Protein AF-A0A094DH27-F1 (afdb_monomer)

Structure (mmCIF, N/CA/C/O backbone):
data_AF-A0A094DH27-F1
#
_entry.id   AF-A0A094DH27-F1
#
loop_
_atom_site.group_PDB
_atom_site.id
_atom_site.type_symbol
_atom_site.label_atom_id
_atom_site.label_alt_id
_atom_site.label_comp_id
_atom_site.label_asym_id
_atom_site.label_entity_id
_atom_site.label_seq_id
_atom_site.pdbx_PDB_ins_code
_atom_site.Cartn_x
_atom_site.Cartn_y
_atom_site.Cartn_z
_atom_site.occupancy
_atom_site.B_iso_or_equiv
_atom_site.auth_seq_id
_atom_site.auth_comp_id
_atom_site.auth_asym_id
_atom_site.auth_atom_id
_atom_site.pdbx_PDB_model_num
ATOM 1 N N . MET A 1 1 ? -15.704 -3.553 15.767 1.00 79.25 1 MET A N 1
ATOM 2 C CA . MET A 1 1 ? -14.938 -3.290 14.537 1.00 79.25 1 MET A CA 1
ATOM 3 C C . MET A 1 1 ? -15.810 -3.689 13.366 1.00 79.25 1 MET A C 1
ATOM 5 O O . MET A 1 1 ? -16.264 -4.827 13.352 1.00 79.25 1 MET A O 1
ATOM 9 N N . ASP A 1 2 ? -16.119 -2.761 12.466 1.00 86.00 2 ASP A N 1
ATOM 10 C CA . ASP A 1 2 ? -16.898 -3.053 11.261 1.00 86.00 2 ASP A CA 1
ATOM 11 C C . ASP A 1 2 ? -15.941 -3.419 10.120 1.00 86.00 2 ASP A C 1
ATOM 13 O O . ASP A 1 2 ? -15.356 -2.553 9.475 1.00 86.00 2 ASP A O 1
ATOM 17 N N . LEU A 1 3 ? -15.739 -4.721 9.911 1.00 86.19 3 LEU A N 1
ATOM 18 C CA . LEU A 1 3 ? -14.831 -5.225 8.877 1.00 86.19 3 LEU A CA 1
ATOM 19 C C . LEU A 1 3 ? -15.380 -5.027 7.457 1.00 86.19 3 LEU A C 1
ATOM 21 O O . LEU A 1 3 ? -14.621 -5.174 6.507 1.00 86.19 3 LEU A O 1
ATOM 25 N N . SER A 1 4 ? -16.661 -4.664 7.294 1.00 90.38 4 SER A N 1
ATOM 26 C CA . SER A 1 4 ? -17.235 -4.375 5.971 1.00 90.38 4 SER A CA 1
ATOM 27 C C . SER A 1 4 ? -16.640 -3.122 5.318 1.00 90.38 4 SER A C 1
ATOM 29 O O . SER A 1 4 ? -16.800 -2.916 4.118 1.00 90.38 4 SER A O 1
ATOM 31 N N . GLN A 1 5 ? -15.929 -2.301 6.098 1.00 89.31 5 GLN A N 1
ATOM 32 C CA . GLN A 1 5 ? -15.210 -1.125 5.614 1.00 89.31 5 GLN A CA 1
ATOM 33 C C . GLN A 1 5 ? -13.877 -1.470 4.930 1.00 89.31 5 GLN A C 1
ATOM 35 O O . GLN A 1 5 ? -13.289 -0.603 4.286 1.00 89.31 5 GLN A O 1
ATOM 40 N N . LEU A 1 6 ? -13.381 -2.703 5.088 1.00 93.69 6 LEU A N 1
ATOM 41 C CA . LEU A 1 6 ? -12.134 -3.148 4.473 1.00 93.69 6 LEU A CA 1
ATOM 42 C C . LEU A 1 6 ? -12.354 -3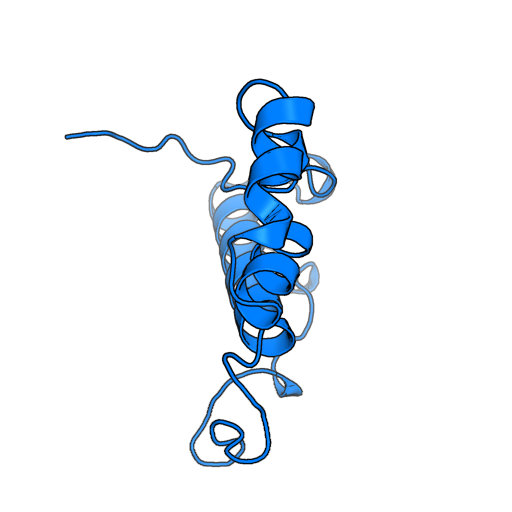.559 3.010 1.00 93.69 6 LEU A C 1
ATOM 44 O O . LEU A 1 6 ? -13.396 -4.128 2.679 1.00 93.69 6 LEU A O 1
ATOM 48 N N . PRO A 1 7 ? -11.372 -3.319 2.126 1.00 93.31 7 PRO A N 1
ATOM 49 C CA . PRO A 1 7 ? -11.434 -3.784 0.751 1.00 93.31 7 PRO A CA 1
ATOM 50 C C . PRO A 1 7 ? -11.402 -5.315 0.703 1.00 93.31 7 PRO A C 1
ATOM 52 O O . PRO A 1 7 ? -10.628 -5.957 1.418 1.00 93.31 7 PRO A O 1
ATOM 55 N N . ASP A 1 8 ? -12.203 -5.905 -0.183 1.00 95.25 8 ASP A N 1
ATOM 56 C CA . ASP A 1 8 ? -12.104 -7.332 -0.477 1.00 95.25 8 ASP A CA 1
ATOM 57 C C . ASP A 1 8 ? -10.857 -7.601 -1.328 1.00 95.25 8 ASP A C 1
ATOM 59 O O . ASP A 1 8 ? -10.791 -7.243 -2.505 1.00 95.25 8 ASP A O 1
ATOM 63 N N . ILE A 1 9 ? -9.862 -8.241 -0.715 1.00 95.94 9 ILE A N 1
ATOM 64 C CA . ILE A 1 9 ? -8.613 -8.640 -1.373 1.00 95.94 9 ILE A CA 1
ATOM 65 C C . ILE A 1 9 ? -8.555 -10.143 -1.666 1.00 95.94 9 ILE A C 1
ATOM 67 O O . ILE A 1 9 ? -7.491 -10.656 -2.008 1.00 95.94 9 ILE A O 1
ATOM 71 N N . THR A 1 10 ? -9.660 -10.883 -1.523 1.00 94.56 10 THR A N 1
ATOM 72 C CA . THR A 1 10 ? -9.661 -12.356 -1.559 1.00 94.56 10 THR A CA 1
ATOM 73 C C . THR A 1 10 ? -9.040 -12.920 -2.838 1.00 94.56 10 THR A C 1
ATOM 75 O O . THR A 1 10 ? -8.258 -13.868 -2.770 1.00 94.56 10 THR A O 1
ATOM 78 N N . SER A 1 11 ? -9.314 -12.303 -3.989 1.00 94.31 11 SER A N 1
ATOM 79 C CA . SER A 1 11 ? -8.757 -12.690 -5.295 1.00 94.31 11 SER A CA 1
ATOM 80 C C . SER A 1 11 ? -7.256 -12.392 -5.456 1.00 94.31 11 SER A C 1
ATOM 82 O O . SER A 1 11 ? -6.602 -12.927 -6.354 1.00 94.31 11 SER A O 1
ATOM 84 N N . LEU A 1 12 ? -6.693 -11.547 -4.590 1.00 95.25 12 LEU A N 1
ATOM 85 C CA . LEU A 1 12 ? -5.288 -11.136 -4.598 1.00 95.25 12 LEU A CA 1
ATOM 86 C C . LEU A 1 12 ? -4.436 -11.943 -3.613 1.00 95.25 12 LEU A C 1
ATOM 88 O O . LEU A 1 12 ? -3.211 -11.917 -3.705 1.00 95.25 12 LEU A O 1
ATOM 92 N N . LEU A 1 13 ? -5.062 -12.669 -2.684 1.00 95.19 13 LEU A N 1
ATOM 93 C CA . LEU A 1 13 ? -4.348 -13.455 -1.688 1.00 95.19 13 LEU A CA 1
ATOM 94 C C . LEU A 1 13 ? -3.673 -14.668 -2.321 1.00 95.19 13 LEU A C 1
ATOM 96 O O . LEU A 1 13 ? -4.310 -15.453 -3.023 1.00 95.19 13 LEU A O 1
ATOM 100 N N . VAL A 1 14 ? -2.395 -14.844 -1.993 1.00 92.62 14 VAL A N 1
ATOM 101 C CA . VAL A 1 14 ? -1.631 -16.039 -2.350 1.00 92.62 14 VAL A CA 1
ATOM 102 C C . VAL A 1 14 ? -2.144 -17.220 -1.530 1.00 92.62 14 VAL A C 1
ATOM 104 O O . VAL A 1 14 ? -2.096 -17.206 -0.299 1.00 92.62 14 VAL A O 1
ATOM 107 N N . ARG A 1 15 ? -2.661 -18.236 -2.220 1.00 93.12 15 ARG A N 1
ATOM 108 C CA . ARG A 1 15 ? -3.290 -19.433 -1.643 1.00 93.12 15 ARG A CA 1
ATOM 109 C C . ARG A 1 15 ? -2.982 -20.657 -2.515 1.00 93.12 15 ARG A C 1
ATOM 111 O O . ARG A 1 15 ? -2.571 -20.480 -3.656 1.00 93.12 15 ARG A O 1
A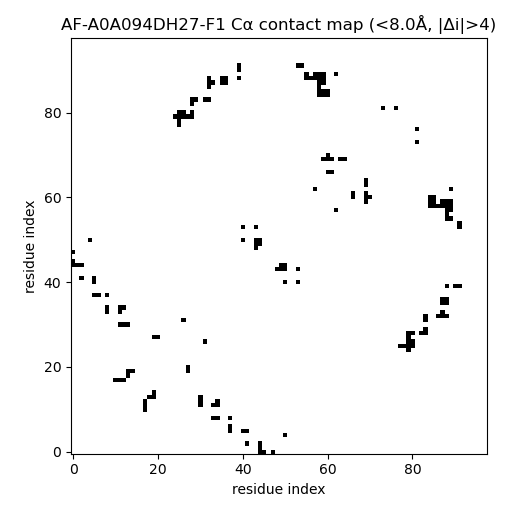TOM 118 N N . PRO A 1 16 ? -3.194 -21.898 -2.042 1.00 94.56 16 PRO A N 1
ATOM 119 C CA . PRO A 1 16 ? -3.004 -23.083 -2.884 1.00 94.56 16 PRO A CA 1
ATOM 120 C C . PRO A 1 16 ? -3.819 -23.064 -4.191 1.00 94.56 16 PRO A C 1
ATOM 122 O O . PRO A 1 16 ? -3.349 -23.554 -5.210 1.00 94.56 16 PRO A O 1
ATOM 125 N N . ASP A 1 17 ? -5.016 -22.474 -4.167 1.00 94.69 17 ASP A N 1
ATOM 126 C CA . ASP A 1 17 ? -5.914 -22.277 -5.313 1.00 94.69 17 ASP A CA 1
ATOM 127 C C . ASP A 1 17 ? -5.660 -20.966 -6.086 1.00 94.69 17 ASP A C 1
ATOM 129 O O . ASP A 1 17 ? -6.260 -20.737 -7.133 1.00 94.69 17 ASP A O 1
ATOM 133 N N . ASN A 1 18 ? -4.746 -20.122 -5.599 1.00 93.69 18 ASN A N 1
ATOM 134 C CA . ASN A 1 18 ? -4.290 -18.890 -6.240 1.00 93.69 18 ASN A CA 1
ATOM 135 C C . ASN A 1 18 ? -2.784 -18.691 -5.969 1.00 93.69 18 ASN A C 1
ATOM 137 O O . ASN A 1 18 ? -2.410 -17.840 -5.150 1.00 93.69 18 ASN A O 1
ATOM 141 N N . PRO A 1 19 ? -1.915 -19.528 -6.563 1.00 94.31 19 PRO A N 1
ATOM 142 C CA . PRO A 1 19 ? -0.500 -19.573 -6.214 1.00 94.31 19 PRO A CA 1
ATOM 143 C C . PRO A 1 19 ? 0.245 -18.284 -6.610 1.00 94.31 19 PRO A C 1
ATOM 145 O O . PRO A 1 19 ? -0.293 -17.440 -7.344 1.00 94.31 19 PRO A O 1
ATOM 148 N N . PRO A 1 20 ? 1.491 -18.105 -6.125 1.00 91.94 20 PRO A N 1
ATOM 149 C CA . PRO A 1 20 ? 2.386 -17.075 -6.641 1.00 91.94 20 PRO A CA 1
ATOM 150 C C . PRO A 1 20 ? 2.518 -17.180 -8.161 1.00 91.94 20 PRO A C 1
ATOM 152 O O . PRO A 1 20 ? 2.524 -18.280 -8.710 1.00 91.94 20 PRO A O 1
ATOM 155 N N . ARG A 1 21 ? 2.620 -16.028 -8.822 1.00 90.94 21 ARG A N 1
ATOM 156 C CA . ARG A 1 21 ? 2.851 -15.943 -10.264 1.00 90.94 21 ARG A CA 1
ATOM 157 C C . ARG A 1 21 ? 4.322 -16.202 -10.566 1.00 90.94 21 ARG A C 1
ATOM 159 O O . ARG A 1 21 ? 5.184 -15.630 -9.904 1.00 90.94 21 ARG A O 1
ATOM 166 N N . ASP A 1 22 ? 4.585 -17.058 -11.541 1.00 89.81 22 ASP A N 1
ATOM 167 C CA . ASP A 1 22 ? 5.919 -17.421 -12.028 1.00 89.81 22 ASP A CA 1
ATOM 168 C C . ASP A 1 22 ? 6.255 -16.774 -13.383 1.00 89.81 22 ASP A C 1
ATOM 170 O O . ASP A 1 22 ? 7.396 -16.838 -13.833 1.00 89.81 22 ASP A O 1
ATOM 174 N N . ASP A 1 23 ? 5.282 -16.110 -14.008 1.00 92.12 23 ASP A N 1
ATOM 175 C CA . ASP A 1 23 ? 5.397 -15.400 -15.283 1.00 92.12 23 ASP A CA 1
ATOM 176 C C . ASP A 1 23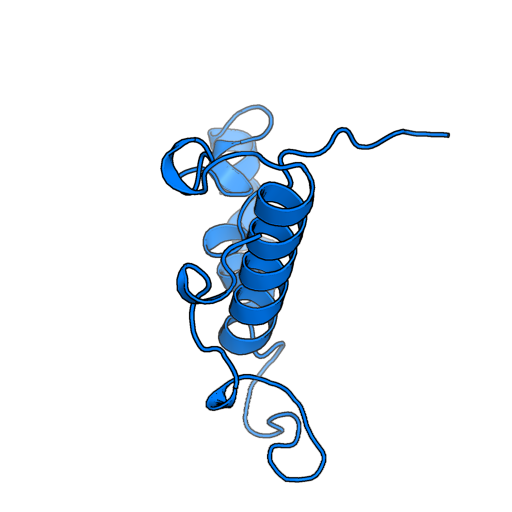 ? 5.853 -13.937 -15.142 1.00 92.12 23 ASP A C 1
ATOM 178 O O . ASP A 1 23 ? 6.007 -13.233 -16.141 1.00 92.12 23 ASP A O 1
ATOM 182 N N . LEU A 1 24 ? 6.080 -13.472 -13.911 1.00 90.19 24 LEU A N 1
ATOM 183 C CA . LEU A 1 24 ? 6.513 -12.111 -13.615 1.00 90.19 24 LEU A CA 1
ATOM 184 C C . LEU A 1 24 ? 8.029 -12.029 -13.420 1.00 90.19 24 LEU A C 1
ATOM 186 O O . LEU A 1 24 ? 8.634 -12.838 -12.719 1.00 90.19 24 LEU A O 1
ATOM 190 N N . GLU A 1 25 ? 8.634 -10.986 -13.983 1.00 89.19 25 GLU A N 1
ATOM 191 C CA . GLU A 1 25 ? 9.988 -10.575 -13.625 1.00 89.19 25 GLU A CA 1
ATOM 192 C C . GLU A 1 25 ? 9.933 -9.768 -12.318 1.00 89.19 25 GLU A C 1
ATOM 194 O O . GLU A 1 25 ? 9.321 -8.700 -12.255 1.00 89.19 25 GLU A O 1
ATOM 199 N N . GLY A 1 26 ? 10.541 -10.302 -11.256 1.00 89.75 26 GLY A N 1
ATOM 200 C CA . GLY A 1 26 ? 10.551 -9.677 -9.933 1.00 89.75 26 GLY A CA 1
ATOM 201 C C . GLY A 1 26 ? 9.350 -10.060 -9.060 1.00 89.75 26 GLY A C 1
ATOM 202 O O . GLY A 1 26 ? 8.889 -11.200 -9.060 1.00 89.75 26 GLY A O 1
ATOM 203 N N . MET A 1 27 ? 8.885 -9.119 -8.238 1.00 92.75 27 MET A N 1
ATOM 204 C CA . MET A 1 27 ? 7.817 -9.329 -7.257 1.00 92.75 27 MET A CA 1
ATOM 205 C C . MET A 1 27 ? 6.435 -8.985 -7.833 1.00 92.75 27 MET A C 1
ATOM 207 O O . MET A 1 27 ? 6.273 -7.979 -8.522 1.00 92.75 27 MET A O 1
ATOM 211 N N . ASP A 1 28 ? 5.396 -9.745 -7.462 1.00 95.50 28 ASP A N 1
ATOM 212 C CA . ASP A 1 28 ? 3.992 -9.367 -7.705 1.00 95.50 28 ASP A CA 1
ATOM 213 C C . ASP A 1 28 ? 3.580 -8.210 -6.778 1.00 95.50 28 ASP A C 1
ATOM 215 O O . ASP A 1 28 ? 2.876 -8.382 -5.776 1.00 95.50 28 ASP A O 1
ATOM 219 N N . TYR A 1 29 ? 4.078 -7.013 -7.096 1.00 95.75 29 TYR A N 1
ATOM 220 C CA . TYR A 1 29 ? 3.936 -5.825 -6.260 1.00 95.75 29 TYR A CA 1
ATOM 221 C C . TYR A 1 29 ? 2.470 -5.500 -5.962 1.00 95.75 29 TYR A C 1
ATOM 223 O O . TYR A 1 29 ? 2.166 -5.023 -4.873 1.00 95.75 29 TYR A O 1
ATOM 231 N N . ALA A 1 30 ? 1.556 -5.795 -6.892 1.00 94.69 30 ALA A N 1
ATOM 232 C CA . ALA A 1 30 ? 0.134 -5.533 -6.733 1.00 94.69 30 ALA A CA 1
ATOM 233 C C . ALA A 1 30 ? -0.472 -6.396 -5.617 1.00 94.69 30 ALA A C 1
ATOM 235 O O . ALA A 1 30 ? -1.169 -5.872 -4.746 1.00 94.69 30 ALA A O 1
ATOM 236 N N . ARG A 1 31 ? -0.171 -7.704 -5.593 1.00 95.81 31 ARG A N 1
ATOM 237 C CA . ARG A 1 31 ? -0.623 -8.595 -4.510 1.00 95.81 31 ARG A CA 1
ATOM 238 C C . ARG A 1 31 ? 0.037 -8.245 -3.179 1.00 95.81 31 ARG A C 1
ATOM 240 O O . ARG A 1 31 ? -0.645 -8.209 -2.154 1.00 95.81 31 ARG A O 1
ATOM 247 N N . CYS A 1 32 ? 1.334 -7.940 -3.196 1.00 95.50 32 CYS A N 1
ATOM 248 C CA . CYS A 1 32 ? 2.073 -7.542 -1.999 1.00 95.50 32 CYS A CA 1
ATOM 249 C C . CYS A 1 32 ? 1.528 -6.241 -1.391 1.00 95.50 32 CYS A C 1
ATOM 251 O O . CYS A 1 32 ? 1.235 -6.201 -0.197 1.00 95.50 32 CYS A O 1
ATOM 253 N N . ALA A 1 33 ? 1.336 -5.196 -2.201 1.00 96.19 33 ALA A N 1
ATOM 254 C CA . ALA A 1 33 ? 0.815 -3.910 -1.744 1.00 96.19 33 ALA A CA 1
ATOM 255 C C . ALA A 1 33 ? -0.640 -4.019 -1.270 1.00 96.19 33 ALA A C 1
ATOM 257 O O . ALA A 1 33 ? -0.989 -3.436 -0.247 1.00 96.19 33 ALA A O 1
ATOM 258 N N . ALA A 1 34 ? -1.480 -4.808 -1.952 1.00 96.38 34 ALA A N 1
ATOM 259 C CA . ALA A 1 34 ? -2.861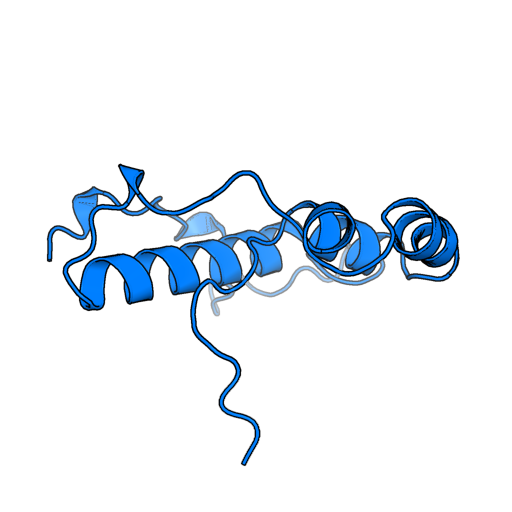 -5.029 -1.527 1.00 96.38 34 ALA A CA 1
ATOM 260 C C . ALA A 1 34 ? -2.941 -5.678 -0.138 1.00 96.38 34 ALA A C 1
ATOM 262 O O . ALA A 1 34 ? -3.693 -5.208 0.717 1.00 96.38 34 ALA A O 1
ATOM 263 N N . LEU A 1 35 ? -2.139 -6.720 0.108 1.00 96.69 35 LEU A N 1
ATOM 264 C CA . LEU A 1 35 ? -2.077 -7.365 1.418 1.00 96.69 35 LEU A CA 1
ATOM 265 C C . LEU A 1 35 ? -1.539 -6.412 2.494 1.00 96.69 35 LEU A C 1
ATOM 267 O O . LEU A 1 35 ? -2.135 -6.302 3.562 1.00 96.69 35 LEU A O 1
ATOM 271 N N . HIS A 1 36 ? -0.445 -5.702 2.212 1.00 96.06 36 HIS A N 1
ATOM 272 C CA . HIS A 1 36 ? 0.148 -4.728 3.134 1.00 96.06 36 HIS A CA 1
ATOM 273 C C . HIS A 1 36 ? -0.848 -3.627 3.529 1.00 96.06 36 HIS A C 1
ATOM 275 O O . HIS A 1 36 ? -1.083 -3.391 4.715 1.00 96.06 36 HIS A O 1
ATOM 281 N N . ASN A 1 37 ? -1.505 -3.012 2.543 1.00 96.06 37 ASN A N 1
ATOM 282 C CA . ASN A 1 37 ? -2.488 -1.951 2.763 1.00 96.06 37 ASN A CA 1
ATOM 283 C C . ASN A 1 37 ? -3.702 -2.468 3.548 1.00 96.06 37 ASN A C 1
ATOM 285 O O . ASN A 1 37 ? -4.170 -1.794 4.467 1.00 96.06 37 ASN A O 1
ATOM 289 N N . TYR A 1 38 ? -4.178 -3.681 3.242 1.00 96.38 38 TYR A N 1
ATOM 290 C CA . TYR A 1 38 ? -5.250 -4.324 4.002 1.00 96.38 38 TYR A CA 1
ATOM 291 C C . TYR A 1 38 ? -4.864 -4.514 5.472 1.00 96.38 38 TYR A C 1
ATOM 293 O O . TYR A 1 38 ? -5.664 -4.213 6.355 1.00 96.38 38 TYR A O 1
ATOM 301 N N . LEU A 1 39 ? -3.641 -4.974 5.759 1.00 95.75 39 LEU A N 1
ATOM 302 C CA . LEU A 1 39 ? -3.174 -5.175 7.134 1.00 95.75 39 LEU A CA 1
ATOM 303 C C . LEU A 1 39 ? -3.083 -3.857 7.914 1.00 95.75 39 LEU A C 1
ATOM 305 O O . LEU A 1 39 ? -3.502 -3.818 9.071 1.00 95.75 39 LEU A O 1
ATOM 309 N N . ILE A 1 40 ? -2.614 -2.772 7.287 1.00 95.19 40 ILE A N 1
ATOM 310 C CA . ILE A 1 40 ? -2.605 -1.435 7.905 1.00 95.19 40 ILE A CA 1
ATOM 311 C C . ILE A 1 40 ? -4.028 -0.988 8.247 1.00 95.19 40 ILE A C 1
ATOM 313 O O . ILE A 1 40 ? -4.296 -0.584 9.378 1.00 95.19 40 ILE A O 1
ATOM 317 N N . GLN A 1 41 ? -4.950 -1.084 7.290 1.00 95.25 41 GLN A N 1
ATOM 318 C CA . GLN A 1 41 ? -6.346 -0.686 7.480 1.00 95.25 41 GLN A CA 1
ATOM 319 C C . GLN A 1 41 ? -7.039 -1.534 8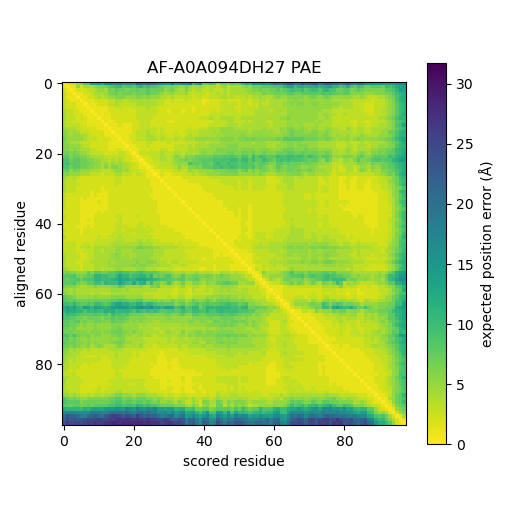.550 1.00 95.25 41 GLN A C 1
ATOM 321 O O . GLN A 1 41 ? -7.755 -1.002 9.401 1.00 95.25 41 GLN A O 1
ATOM 326 N N . TYR A 1 42 ? -6.791 -2.845 8.541 1.00 95.44 42 TYR A N 1
ATOM 327 C CA . TYR A 1 42 ? -7.296 -3.772 9.544 1.00 95.44 42 TYR A CA 1
ATOM 328 C C . TYR A 1 42 ? -6.804 -3.386 10.941 1.00 95.44 42 TYR A C 1
ATOM 330 O O . TYR A 1 42 ? -7.616 -3.240 11.853 1.00 95.44 42 TYR A O 1
ATOM 338 N N . ALA A 1 43 ? -5.497 -3.169 11.114 1.00 94.00 43 ALA A N 1
ATOM 339 C CA . ALA A 1 43 ? -4.923 -2.769 12.396 1.00 94.00 43 ALA A CA 1
ATOM 340 C C . ALA A 1 43 ? -5.470 -1.410 12.867 1.00 94.00 43 ALA A C 1
ATOM 342 O O . ALA A 1 43 ? -5.810 -1.252 14.038 1.00 94.00 43 ALA A O 1
ATOM 343 N N . TRP A 1 44 ? -5.640 -0.451 11.952 1.00 94.25 44 TRP A N 1
ATOM 344 C CA . TRP A 1 44 ? -6.187 0.873 12.260 1.00 94.25 44 TRP A CA 1
ATOM 345 C C . TRP A 1 44 ? -7.620 0.794 12.799 1.00 94.25 44 TRP A C 1
ATOM 347 O O . TRP A 1 44 ? -7.936 1.371 13.843 1.00 94.25 44 TRP A O 1
ATOM 357 N N . LEU A 1 45 ? -8.472 0.010 12.130 1.00 94.31 45 LEU A N 1
ATOM 358 C CA . LEU A 1 45 ? -9.824 -0.288 12.599 1.00 94.31 45 LEU A CA 1
ATOM 359 C C . LEU A 1 45 ? -9.823 -1.064 13.917 1.00 94.31 45 LEU A C 1
ATOM 361 O O . LEU A 1 45 ? -10.703 -0.847 14.757 1.00 94.31 45 LEU A O 1
ATOM 365 N N . ALA A 1 46 ? -8.854 -1.961 14.110 1.00 93.00 46 ALA A N 1
ATOM 366 C CA . ALA A 1 46 ? -8.729 -2.750 15.327 1.00 93.00 46 ALA A CA 1
ATOM 367 C C . ALA A 1 46 ? -8.400 -1.906 16.560 1.00 93.00 46 ALA A C 1
ATOM 369 O O . ALA A 1 46 ? -8.910 -2.199 17.640 1.00 93.00 46 ALA A O 1
ATOM 370 N N . GLU A 1 47 ? -7.662 -0.808 16.390 1.00 92.25 47 GLU A N 1
ATOM 371 C CA . GLU A 1 47 ? -7.457 0.206 17.430 1.00 92.25 47 GLU A CA 1
ATOM 372 C C . GLU A 1 47 ? -8.684 1.107 17.674 1.00 92.25 47 GLU A C 1
ATOM 374 O O . GLU A 1 47 ? -8.641 2.011 18.507 1.00 92.25 47 GLU A O 1
ATOM 379 N N . GLY A 1 48 ? -9.795 0.890 16.961 1.00 92.38 48 GLY A N 1
ATOM 380 C CA . GLY A 1 48 ? -11.017 1.687 17.092 1.00 92.38 48 GLY A CA 1
ATOM 381 C C . GLY A 1 48 ? -10.959 3.035 16.370 1.00 92.38 48 GLY A C 1
ATOM 382 O O . GLY A 1 48 ? -11.808 3.896 16.612 1.00 92.38 48 GLY A O 1
ATOM 383 N N . ARG A 1 49 ? -9.979 3.232 15.481 1.00 92.50 49 ARG A N 1
ATOM 384 C CA . ARG A 1 49 ? -9.831 4.459 14.694 1.00 92.50 49 ARG A CA 1
ATOM 385 C C . ARG A 1 49 ? -10.628 4.342 13.385 1.00 92.50 49 ARG A C 1
ATOM 387 O O . ARG A 1 49 ? -10.531 3.316 12.715 1.00 92.50 49 ARG A O 1
ATOM 394 N N . PRO A 1 50 ? -11.404 5.362 12.972 1.00 91.94 50 PRO A N 1
ATOM 395 C CA . PRO A 1 50 ? -12.111 5.324 11.689 1.00 91.94 50 PRO A CA 1
ATOM 396 C C . PRO A 1 5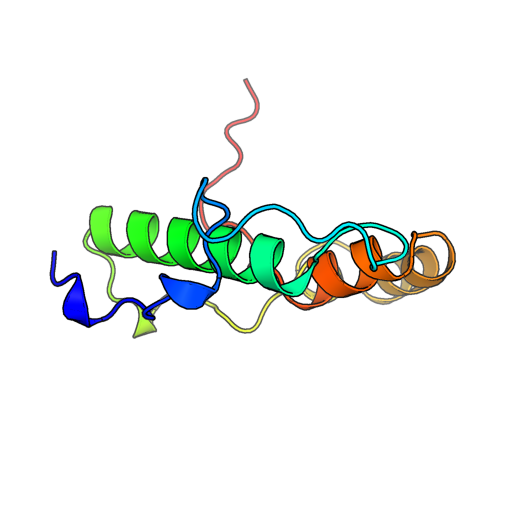0 ? -11.138 5.296 10.501 1.00 91.94 50 PRO A C 1
ATOM 398 O O . PRO A 1 50 ? -10.177 6.060 10.487 1.00 91.94 50 PRO A O 1
ATOM 401 N N . LEU A 1 51 ? -11.410 4.507 9.452 1.00 91.94 51 LEU A N 1
ATOM 402 C CA . LEU A 1 51 ? -10.557 4.496 8.247 1.00 91.94 51 LEU A CA 1
ATOM 403 C C . LEU A 1 51 ? -10.425 5.870 7.580 1.00 91.94 51 LEU A C 1
ATOM 405 O O . LEU A 1 51 ? -9.379 6.173 7.022 1.00 91.94 51 LEU A O 1
ATOM 409 N N . ALA A 1 52 ? -11.444 6.727 7.677 1.00 90.75 52 ALA A N 1
ATOM 410 C CA . ALA A 1 52 ? -11.398 8.081 7.123 1.00 90.75 52 ALA A CA 1
ATOM 411 C C . ALA A 1 52 ? -10.304 8.972 7.749 1.00 90.75 52 ALA A C 1
ATOM 413 O O . ALA A 1 52 ? -9.973 10.008 7.181 1.00 90.75 52 ALA A O 1
ATOM 414 N N . THR A 1 53 ? -9.756 8.598 8.914 1.00 91.31 53 THR A N 1
ATOM 415 C CA . THR A 1 53 ? -8.646 9.318 9.560 1.00 91.31 53 THR A CA 1
ATOM 416 C C . THR A 1 53 ? -7.274 8.736 9.222 1.00 91.31 53 THR A C 1
ATOM 418 O O . THR A 1 53 ? -6.260 9.300 9.633 1.00 91.31 53 THR A O 1
ATOM 421 N N . LEU A 1 54 ? -7.222 7.621 8.487 1.00 90.69 54 LEU A N 1
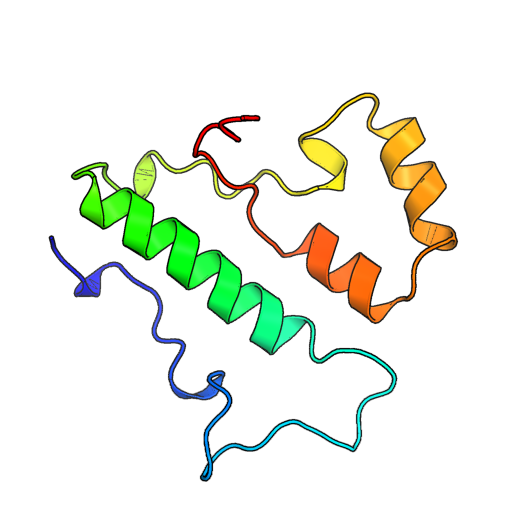ATOM 422 C CA . LEU A 1 54 ? -5.978 7.043 8.001 1.00 90.69 54 LEU A CA 1
ATOM 423 C C . LEU A 1 54 ? -5.467 7.875 6.818 1.00 90.69 54 LEU A C 1
ATOM 425 O O . LEU A 1 54 ? -6.160 8.026 5.811 1.00 90.69 54 LEU A O 1
ATOM 429 N N . ASN A 1 55 ? -4.242 8.395 6.916 1.00 85.38 55 ASN A N 1
ATOM 430 C CA . ASN A 1 55 ? -3.606 9.072 5.790 1.00 85.38 55 ASN A CA 1
ATOM 431 C C . ASN A 1 55 ? -3.162 8.044 4.735 1.00 85.38 55 ASN A C 1
ATOM 433 O O . ASN A 1 55 ? -2.061 7.505 4.795 1.00 85.38 55 ASN A O 1
ATOM 437 N N . ALA A 1 56 ? -4.041 7.788 3.770 1.00 80.44 56 ALA A N 1
ATOM 438 C CA . ALA A 1 56 ? -3.817 6.871 2.658 1.00 80.44 56 ALA A CA 1
ATOM 439 C C . ALA A 1 56 ? -2.959 7.452 1.519 1.00 80.44 56 ALA A C 1
ATOM 441 O O . ALA A 1 56 ? -2.595 6.716 0.608 1.00 80.44 56 ALA A O 1
ATOM 442 N N . ASN A 1 57 ? -2.673 8.759 1.542 1.00 80.25 57 ASN A N 1
ATOM 443 C CA . ASN A 1 57 ? -2.081 9.476 0.408 1.00 80.25 57 ASN A CA 1
ATOM 444 C C . ASN A 1 57 ? -0.552 9.567 0.474 1.00 80.25 57 ASN A C 1
ATOM 446 O O . ASN A 1 57 ? 0.058 10.166 -0.407 1.00 80.25 57 ASN A O 1
ATOM 450 N N . SER A 1 58 ? 0.062 9.015 1.520 1.00 82.25 58 SER A N 1
ATOM 451 C CA . SER A 1 58 ? 1.512 9.009 1.696 1.00 82.25 58 SER A CA 1
ATOM 452 C C . SER A 1 58 ? 2.087 7.628 1.391 1.00 82.25 58 SER A C 1
ATOM 454 O O . SER A 1 58 ? 1.569 6.608 1.851 1.00 82.25 58 SER A O 1
ATOM 456 N N . ASN A 1 59 ? 3.189 7.621 0.651 1.00 89.44 59 ASN A N 1
ATOM 457 C CA . ASN A 1 59 ? 3.965 6.439 0.286 1.00 89.44 59 ASN A CA 1
ATOM 458 C C . ASN A 1 59 ? 5.438 6.641 0.676 1.00 89.44 59 ASN A C 1
ATOM 460 O O . ASN A 1 59 ? 5.787 7.657 1.278 1.00 89.44 59 ASN A O 1
ATOM 464 N N . PHE A 1 60 ? 6.316 5.693 0.348 1.00 88.88 60 PHE A N 1
ATOM 465 C CA . PHE A 1 60 ? 7.725 5.781 0.748 1.00 88.88 60 PHE A CA 1
ATOM 466 C C . PHE A 1 60 ? 8.419 7.056 0.257 1.00 88.88 60 PHE A C 1
ATOM 468 O O . PHE A 1 60 ? 9.139 7.689 1.025 1.00 88.88 60 PHE A O 1
ATOM 475 N N . PHE A 1 61 ? 8.177 7.445 -0.994 1.00 89.94 61 PHE A N 1
ATOM 476 C CA . PHE A 1 61 ? 8.875 8.559 -1.635 1.00 89.94 61 PHE A CA 1
ATOM 477 C C . PHE A 1 61 ? 8.425 9.930 -1.122 1.00 89.94 61 PHE A C 1
ATOM 479 O O . PHE A 1 61 ? 9.197 10.880 -1.157 1.00 89.94 61 PHE A O 1
ATOM 486 N N . THR A 1 62 ? 7.201 10.021 -0.599 1.00 89.00 62 THR A N 1
ATOM 487 C CA . THR A 1 62 ? 6.612 11.278 -0.110 1.00 89.00 62 THR A CA 1
ATOM 488 C C . THR A 1 62 ? 6.606 11.407 1.415 1.00 89.00 62 THR A C 1
ATOM 490 O O . THR A 1 62 ? 6.399 12.501 1.936 1.00 89.00 62 THR A O 1
ATOM 493 N N . ALA A 1 63 ? 6.799 10.313 2.159 1.00 84.94 63 ALA A N 1
ATOM 494 C CA . ALA A 1 63 ? 6.637 10.310 3.615 1.00 84.94 63 ALA A CA 1
ATOM 495 C C . ALA A 1 63 ? 7.925 10.519 4.420 1.00 84.94 63 ALA A C 1
ATOM 497 O O . ALA A 1 63 ? 7.839 10.877 5.597 1.00 84.94 63 ALA A O 1
ATOM 498 N N . PHE A 1 64 ? 9.100 10.259 3.841 1.00 77.62 64 PHE A N 1
ATOM 499 C CA . PHE A 1 64 ? 10.362 10.242 4.581 1.00 77.62 64 PHE A CA 1
ATOM 500 C C . PHE A 1 64 ? 11.418 11.144 3.945 1.00 77.62 64 PHE A C 1
ATOM 502 O O . PHE A 1 64 ? 11.702 11.026 2.759 1.00 77.62 64 PHE A O 1
ATOM 509 N N . GLY A 1 65 ? 12.078 11.955 4.776 1.00 75.81 65 GLY A N 1
ATOM 510 C CA . GLY A 1 65 ? 13.266 12.711 4.377 1.00 75.81 65 GLY A CA 1
ATOM 511 C C . GLY A 1 65 ? 13.011 13.739 3.273 1.00 75.81 65 GLY A C 1
ATOM 512 O O . GLY A 1 65 ? 11.932 14.323 3.192 1.00 75.81 65 GLY A O 1
ATOM 513 N N . ASP A 1 66 ? 14.045 13.994 2.472 1.00 86.50 66 ASP A N 1
ATOM 514 C CA . ASP A 1 66 ? 13.977 14.858 1.295 1.00 86.50 66 ASP A CA 1
ATOM 515 C C . ASP A 1 66 ? 13.417 14.065 0.099 1.00 86.50 66 ASP A C 1
ATOM 517 O O . ASP A 1 66 ? 13.983 13.048 -0.311 1.00 86.50 66 ASP A O 1
ATOM 521 N N . GLU A 1 67 ? 12.305 14.538 -0.468 1.00 85.88 67 GLU A N 1
ATOM 522 C CA . GLU A 1 67 ? 11.622 13.912 -1.609 1.00 85.88 67 GLU A CA 1
ATOM 523 C C . GLU A 1 67 ? 12.551 13.756 -2.826 1.00 85.88 67 GLU A C 1
ATOM 525 O O . GLU A 1 67 ? 12.49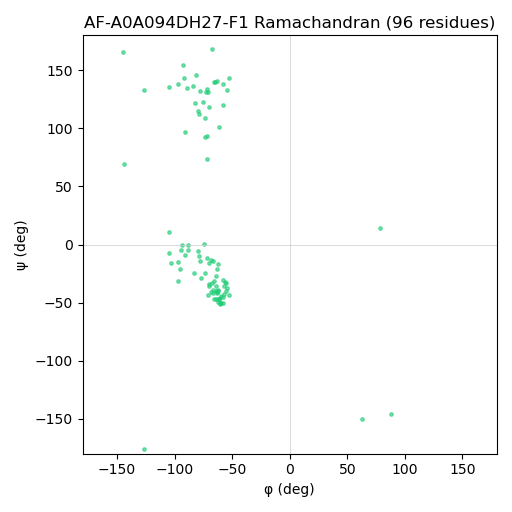9 12.745 -3.527 1.00 85.88 67 GLU A O 1
ATOM 530 N N . ALA A 1 68 ? 13.462 14.707 -3.056 1.00 88.00 68 ALA A N 1
ATOM 531 C CA . ALA A 1 68 ? 14.412 14.629 -4.159 1.00 88.00 68 ALA A CA 1
ATOM 532 C C . ALA A 1 68 ? 15.459 13.529 -3.934 1.00 88.00 68 ALA A C 1
ATOM 534 O O . ALA A 1 68 ? 15.862 12.864 -4.890 1.00 88.00 68 ALA A O 1
ATOM 535 N N . GLU A 1 69 ? 15.885 13.299 -2.689 1.00 88.62 69 GLU A N 1
ATOM 536 C CA . GLU A 1 69 ? 16.782 12.186 -2.356 1.00 88.62 69 GLU A CA 1
ATOM 537 C C . GLU A 1 69 ? 16.077 10.833 -2.511 1.00 88.62 69 GLU A C 1
ATOM 539 O O . GLU A 1 69 ? 16.660 9.886 -3.056 1.00 88.62 69 GLU A O 1
ATOM 544 N N . ALA A 1 70 ? 14.815 10.742 -2.082 1.00 87.50 70 ALA A N 1
ATOM 545 C CA . ALA A 1 70 ? 14.005 9.540 -2.239 1.00 87.50 70 ALA A CA 1
ATOM 546 C C . ALA A 1 70 ? 13.783 9.205 -3.725 1.00 87.50 70 ALA A C 1
ATOM 548 O O . ALA A 1 70 ? 14.020 8.069 -4.149 1.00 87.50 70 ALA A O 1
ATOM 549 N N . GLU A 1 71 ? 13.419 10.194 -4.544 1.00 90.50 71 GLU A N 1
ATOM 550 C CA . GLU A 1 71 ? 13.251 10.011 -5.988 1.00 90.50 71 GLU A CA 1
ATOM 551 C C . GLU A 1 71 ? 14.578 9.723 -6.705 1.00 90.50 71 GLU A C 1
ATOM 553 O O . GLU A 1 71 ? 14.621 8.895 -7.616 1.00 90.50 71 GLU A O 1
ATOM 558 N N . ALA A 1 72 ? 15.705 10.279 -6.247 1.00 91.44 72 ALA A N 1
ATOM 559 C CA . ALA A 1 72 ? 17.029 9.916 -6.763 1.00 91.44 72 ALA A CA 1
ATOM 560 C C . ALA A 1 72 ? 17.399 8.443 -6.492 1.00 91.44 72 ALA A C 1
ATOM 562 O O . ALA A 1 72 ? 18.250 7.874 -7.185 1.00 91.44 72 ALA A O 1
ATOM 563 N N . CYS A 1 73 ? 16.764 7.799 -5.507 1.00 88.88 73 CYS A N 1
ATOM 564 C CA . CYS A 1 73 ? 16.950 6.377 -5.235 1.00 88.88 73 CYS A CA 1
ATOM 565 C C . CYS A 1 73 ? 16.093 5.478 -6.132 1.00 88.88 73 CYS A C 1
ATOM 567 O O . CYS A 1 73 ? 16.498 4.341 -6.378 1.00 88.88 73 CYS A O 1
ATOM 569 N N . ARG A 1 74 ? 14.963 5.965 -6.667 1.00 92.19 74 ARG A N 1
ATOM 570 C CA . ARG A 1 74 ? 14.022 5.169 -7.476 1.00 92.19 74 ARG A CA 1
ATOM 571 C C . ARG A 1 74 ? 14.697 4.431 -8.653 1.00 92.19 74 ARG A C 1
ATOM 573 O O . ARG A 1 74 ? 14.444 3.236 -8.792 1.00 92.19 74 ARG A O 1
ATOM 580 N N . PRO A 1 75 ? 15.625 5.033 -9.433 1.00 94.06 75 PRO A N 1
ATOM 581 C CA . PRO A 1 75 ? 16.308 4.340 -10.535 1.00 94.06 75 PRO A CA 1
ATOM 582 C C . PRO A 1 75 ? 17.277 3.230 -10.103 1.00 94.06 75 PRO A C 1
ATOM 584 O O . PRO A 1 75 ? 17.754 2.474 -10.946 1.00 94.06 75 PRO A O 1
ATOM 587 N N . ARG A 1 76 ? 17.631 3.158 -8.813 1.00 94.75 76 ARG A N 1
ATOM 588 C CA . ARG A 1 76 ? 18.553 2.150 -8.261 1.00 94.75 76 ARG A CA 1
ATOM 589 C C . ARG A 1 76 ? 17.827 0.898 -7.772 1.00 94.75 76 ARG A C 1
ATOM 591 O O . ARG A 1 76 ? 18.488 -0.060 -7.377 1.00 94.75 76 ARG A O 1
ATOM 598 N N . LEU A 1 77 ? 16.498 0.932 -7.732 1.00 94.75 77 LEU A N 1
ATOM 599 C CA . LEU A 1 77 ? 15.662 -0.161 -7.262 1.00 94.75 77 LEU A CA 1
ATOM 600 C C . LEU A 1 77 ? 15.243 -1.053 -8.426 1.00 94.75 77 LEU A C 1
ATOM 602 O O . LEU A 1 77 ? 15.134 -0.606 -9.567 1.00 94.75 77 LEU A O 1
ATOM 606 N N . ASP A 1 78 ? 14.946 -2.309 -8.105 1.00 95.50 78 ASP A N 1
ATOM 607 C CA . ASP A 1 78 ? 14.200 -3.159 -9.024 1.00 95.50 78 ASP A CA 1
ATOM 608 C C . ASP A 1 78 ? 12.843 -2.500 -9.361 1.00 95.50 78 ASP A C 1
ATOM 610 O O . ASP A 1 78 ? 12.190 -1.979 -8.444 1.00 95.50 78 ASP A O 1
ATOM 614 N N . PRO A 1 79 ? 12.387 -2.513 -10.629 1.00 95.69 79 PRO A N 1
ATOM 615 C CA . PRO A 1 79 ? 11.126 -1.882 -11.015 1.00 95.69 79 PRO A CA 1
ATOM 616 C C . PRO A 1 79 ? 9.919 -2.360 -10.198 1.00 95.69 79 PRO A C 1
ATOM 618 O O . PRO A 1 79 ? 9.063 -1.549 -9.839 1.00 95.69 79 PRO A O 1
ATOM 621 N N . SER A 1 80 ? 9.861 -3.651 -9.849 1.00 96.19 80 SER A N 1
ATOM 622 C CA . SER A 1 80 ? 8.766 -4.208 -9.047 1.00 96.19 80 SER A CA 1
ATOM 623 C C . SER A 1 80 ? 8.804 -3.720 -7.595 1.00 96.19 80 SER A C 1
ATOM 625 O O . SER A 1 80 ? 7.759 -3.463 -6.992 1.00 96.19 80 SER A O 1
ATOM 627 N N . LEU A 1 81 ? 10.001 -3.505 -7.040 1.00 95.94 81 LEU A N 1
ATOM 628 C CA . LEU A 1 81 ? 10.172 -2.927 -5.709 1.00 95.94 81 LEU A CA 1
ATOM 629 C C . LEU A 1 81 ? 9.812 -1.438 -5.693 1.00 95.94 81 LEU A C 1
ATOM 631 O O . LEU A 1 81 ? 9.114 -0.992 -4.784 1.00 95.94 81 LEU A O 1
ATOM 635 N N . ALA A 1 82 ? 10.243 -0.675 -6.699 1.00 95.69 82 ALA A N 1
ATOM 636 C CA . ALA A 1 82 ? 9.864 0.729 -6.830 1.00 95.69 82 ALA A CA 1
ATOM 637 C C . ALA A 1 82 ? 8.335 0.880 -6.913 1.00 95.69 82 ALA A C 1
ATOM 639 O O . ALA A 1 82 ? 7.764 1.695 -6.193 1.00 95.69 82 ALA A O 1
ATOM 640 N N . ALA A 1 83 ? 7.666 0.042 -7.714 1.00 96.06 83 ALA A N 1
ATOM 641 C CA . ALA A 1 83 ? 6.207 0.031 -7.828 1.00 96.06 83 ALA A CA 1
ATOM 642 C C . ALA A 1 83 ? 5.510 -0.324 -6.503 1.00 96.06 83 ALA A C 1
ATOM 644 O O . ALA A 1 83 ? 4.499 0.289 -6.150 1.00 96.06 83 ALA A O 1
ATOM 645 N N . PHE A 1 84 ? 6.057 -1.274 -5.736 1.00 96.62 84 PHE A N 1
ATOM 646 C CA . PHE A 1 84 ? 5.558 -1.576 -4.394 1.00 96.62 84 PHE A CA 1
ATOM 647 C C . PHE A 1 84 ? 5.663 -0.363 -3.465 1.00 96.62 84 PHE A C 1
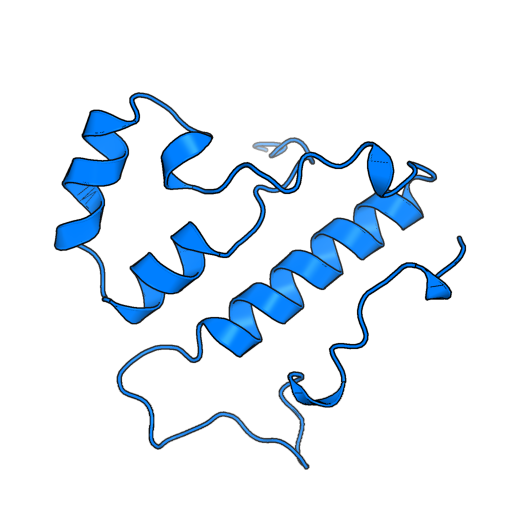ATOM 649 O O . PHE A 1 84 ? 4.664 0.010 -2.860 1.00 96.62 84 PHE A O 1
ATOM 656 N N . LEU A 1 85 ? 6.834 0.272 -3.376 1.00 94.62 85 LEU A N 1
ATOM 657 C CA . LEU A 1 85 ? 7.076 1.415 -2.483 1.00 94.62 85 LEU A CA 1
ATOM 658 C C . LEU A 1 85 ? 6.233 2.648 -2.830 1.00 94.62 85 LEU A C 1
ATOM 660 O O . LEU A 1 85 ? 5.915 3.443 -1.947 1.00 94.62 85 LEU A O 1
ATOM 664 N N . ASP A 1 86 ? 5.857 2.786 -4.100 1.00 94.44 86 ASP A N 1
ATOM 665 C CA . ASP A 1 86 ? 4.976 3.847 -4.589 1.00 94.44 86 ASP A CA 1
ATOM 666 C C . ASP A 1 86 ? 3.495 3.585 -4.254 1.00 94.44 86 ASP A C 1
ATOM 668 O O . ASP A 1 86 ? 2.718 4.521 -4.075 1.00 94.44 86 ASP A O 1
ATOM 672 N N . THR A 1 87 ? 3.109 2.308 -4.142 1.00 95.38 87 THR A N 1
ATOM 673 C CA . THR A 1 87 ? 1.720 1.861 -3.917 1.00 95.38 87 THR A CA 1
ATOM 674 C C . THR A 1 87 ? 1.411 1.580 -2.440 1.00 95.38 87 THR A C 1
ATOM 676 O O . THR A 1 87 ? 0.264 1.690 -1.996 1.00 95.38 87 THR A O 1
ATOM 679 N N . ALA A 1 88 ? 2.410 1.143 -1.676 1.00 95.50 88 ALA A N 1
ATOM 680 C CA . ALA A 1 88 ? 2.252 0.726 -0.293 1.00 95.50 88 ALA A CA 1
ATOM 681 C C . ALA A 1 88 ? 2.028 1.934 0.627 1.00 95.50 88 ALA A C 1
ATOM 683 O O . ALA A 1 88 ? 2.787 2.903 0.617 1.00 95.50 88 ALA A O 1
ATOM 684 N N . MET A 1 89 ? 1.002 1.835 1.470 1.00 94.44 89 MET A N 1
ATOM 685 C CA . MET A 1 89 ? 0.736 2.785 2.543 1.00 94.44 89 MET A CA 1
ATOM 686 C C . MET A 1 89 ? 1.882 2.772 3.548 1.00 94.44 89 MET A C 1
ATOM 688 O O . MET A 1 89 ? 2.395 1.713 3.928 1.00 94.44 89 MET A O 1
ATOM 692 N N . ILE A 1 90 ? 2.237 3.949 4.050 1.00 91.81 90 ILE A N 1
ATOM 693 C CA . ILE A 1 90 ? 3.135 4.034 5.195 1.00 91.81 90 ILE A CA 1
ATOM 694 C C . ILE A 1 90 ? 2.420 3.578 6.457 1.00 91.81 90 ILE A C 1
ATOM 696 O O . ILE A 1 90 ? 1.287 3.974 6.726 1.00 91.81 90 ILE A O 1
ATOM 700 N N . SER A 1 91 ? 3.106 2.733 7.232 1.00 86.31 91 SER A N 1
ATOM 701 C CA . SER A 1 91 ? 2.624 2.321 8.544 1.00 86.31 91 SER A CA 1
ATOM 702 C C . SER A 1 91 ? 2.428 3.564 9.418 1.00 86.31 91 SER A C 1
ATOM 704 O O . SER A 1 91 ? 3.400 4.275 9.674 1.00 86.31 91 SER A O 1
ATOM 706 N N . PRO A 1 92 ? 1.204 3.830 9.903 1.00 83.19 92 PRO A N 1
ATOM 707 C CA . PRO A 1 92 ? 0.948 4.936 10.819 1.00 83.19 92 PRO A CA 1
ATOM 708 C C . PRO A 1 92 ? 1.347 4.588 12.263 1.00 83.19 92 PRO A C 1
ATOM 710 O O . PRO A 1 92 ? 1.246 5.433 13.153 1.00 83.19 92 PRO A O 1
ATOM 713 N N . PHE A 1 93 ? 1.746 3.338 12.512 1.00 81.06 93 PHE A N 1
ATOM 714 C CA . PHE A 1 93 ? 2.163 2.858 13.821 1.00 81.06 93 PHE A CA 1
ATOM 715 C C . PHE A 1 93 ? 3.636 3.202 14.050 1.00 81.06 93 PHE A C 1
ATOM 717 O O . PHE A 1 93 ? 4.435 3.019 13.125 1.00 81.06 93 PHE A O 1
ATOM 724 N N . PRO A 1 94 ? 4.009 3.685 15.249 1.00 70.25 94 PRO A N 1
ATOM 725 C CA . PRO A 1 94 ? 5.400 3.947 15.579 1.00 70.25 94 PRO A CA 1
ATOM 726 C C . PRO A 1 94 ? 6.235 2.691 15.338 1.00 70.25 94 PRO A C 1
ATOM 728 O O . PRO A 1 94 ? 5.862 1.597 15.764 1.00 70.25 94 PRO A O 1
ATOM 731 N N . PHE A 1 95 ? 7.377 2.845 14.673 1.00 63.00 95 PHE A N 1
ATOM 732 C CA . PHE A 1 95 ? 8.418 1.834 14.755 1.00 63.00 95 PHE A CA 1
ATOM 733 C C . PHE A 1 95 ? 9.003 1.943 16.162 1.00 63.00 95 PHE A C 1
ATOM 735 O O . PHE A 1 95 ? 9.864 2.789 16.404 1.00 63.00 95 PHE A O 1
ATOM 742 N N . ASP A 1 96 ? 8.496 1.150 17.105 1.00 56.09 96 ASP A N 1
ATOM 743 C CA . ASP A 1 96 ? 9.199 0.941 18.367 1.00 56.09 96 ASP A CA 1
ATOM 744 C C . ASP A 1 96 ? 10.544 0.306 18.007 1.00 56.09 96 ASP A C 1
ATOM 746 O O . ASP A 1 96 ? 10.625 -0.870 17.651 1.00 56.09 96 ASP A O 1
ATOM 750 N N . ASN A 1 97 ? 11.594 1.124 17.995 1.00 45.41 97 ASN A N 1
ATOM 751 C CA . ASN A 1 97 ? 12.958 0.649 17.856 1.00 45.41 97 ASN A CA 1
ATOM 752 C C . ASN A 1 97 ? 13.365 0.124 19.245 1.00 45.41 97 ASN A C 1
ATOM 754 O O . ASN A 1 97 ? 13.395 0.936 20.176 1.00 45.41 97 ASN A O 1
ATOM 758 N N . PRO A 1 98 ? 13.572 -1.193 19.427 1.00 48.44 98 PRO A N 1
ATOM 759 C CA . PRO A 1 98 ? 13.987 -1.746 20.712 1.00 48.44 98 PRO A CA 1
ATOM 760 C C . PRO A 1 98 ? 15.365 -1.237 21.155 1.00 48.44 98 PRO A C 1
ATOM 762 O O . PRO A 1 98 ? 16.197 -0.890 20.283 1.00 48.44 98 PRO A O 1
#

Mean predicted aligned error: 4.69 Å

Radius of gyration: 15.24 Å; Cα contacts (8 Å, |Δi|>4): 95; chains: 1; bounding box: 36×38×36 Å

Foldseek 3Di:
DPCVPADPCVQLDDDPVNHADPPDDDHPLVSVQSVQQRVLLVVCVVVVHDSVPAPQPDFQLRPDDDNVVSVVCLVVDDVSVSSNRNRHGDRPDDPPDD

pLDDT: mean 89.83, std 9.2, range [45.41, 96.69]

Solvent-accessible surface area (backbone atoms only — not comparable to full-atom values): 6137 Å² total; per-residue (Å²): 122,75,69,84,80,55,82,89,53,71,92,51,49,76,37,95,94,40,59,82,78,83,89,56,86,75,58,67,28,68,43,53,24,53,54,52,39,48,51,52,54,51,53,42,33,69,75,70,42,63,72,90,76,54,73,72,89,38,19,56,46,76,68,50,88,55,46,68,62,40,55,67,45,48,84,77,43,58,70,33,56,43,52,23,40,66,66,23,52,56,74,88,64,80,82,81,77,130

Sequence (98 aa):
MDLSQLPDITSLLVRPDNPPRDDLEGMDYARCAALHNYLIQYAWLAEGRPLATLNANSNFFTAFGDEAEAEACRPRLDPSLAAFLDTAMISPFPFDNP

Secondary structure (DSSP, 8-state):
--GGGS---GGGS-BTTBPPPSSSSS--HHHHHHHHHHHHHHHHHHTT--GGGS-TT--HHHHSS-HHHHHHHGGGS-HHHHHHHHHSPPP-S-----